Protein AF-A0A820QRT9-F1 (afdb_monomer)

Radius of gyration: 27.68 Å; Cα contacts (8 Å, |Δi|>4): 26; chains: 1; bounding box: 61×38×85 Å

Nearest PDB structures (foldseek):
  3adb-assembly1_A  TM=2.524E-01  e=2.396E+00  Methanocaldococcus jannaschii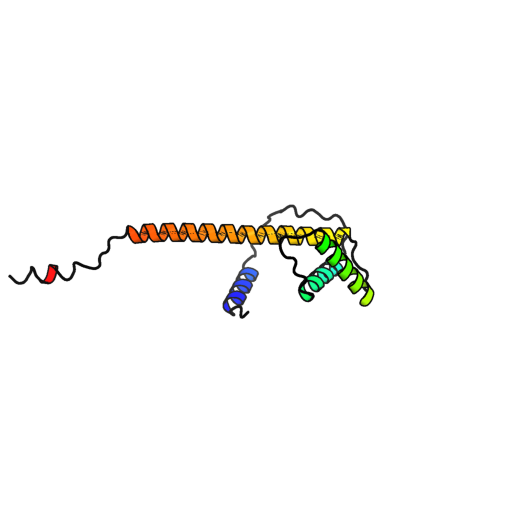 DSM 2661
  7ane-assembly1_o  TM=3.444E-01  e=5.122E+00  Leishmania major
  6qpg-assembly2_E  TM=2.287E-01  e=2.948E+00  Influenza A virus (A/nt/60/1968(H3N2))

Structure (mmCIF, N/CA/C/O backbone):
data_AF-A0A820QRT9-F1
#
_entry.id   AF-A0A820QRT9-F1
#
loop_
_atom_site.group_PDB
_atom_site.id
_atom_site.type_symbol
_atom_site.label_atom_id
_atom_site.label_alt_id
_atom_site.label_comp_id
_atom_site.label_asym_id
_atom_site.label_entity_id
_atom_site.label_seq_id
_atom_site.pdbx_PDB_ins_code
_atom_site.Cartn_x
_atom_site.Cartn_y
_atom_site.Cartn_z
_atom_site.occupancy
_atom_site.B_iso_or_equiv
_atom_site.aut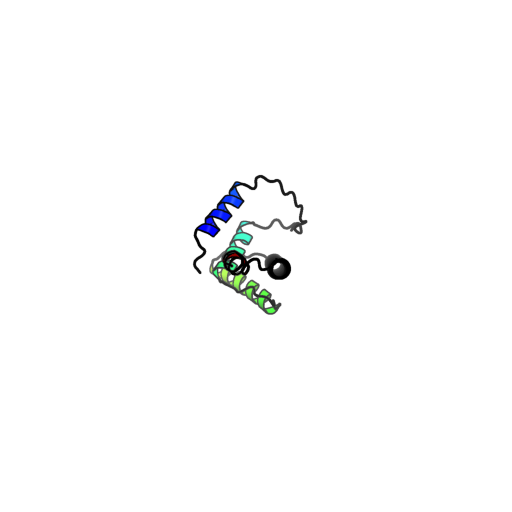h_seq_id
_atom_site.auth_comp_id
_atom_site.auth_asym_id
_atom_site.auth_atom_i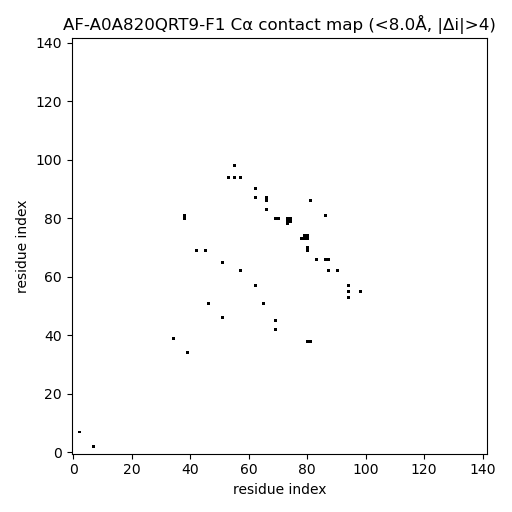d
_atom_site.pdbx_PDB_model_num
ATOM 1 N N . PHE A 1 1 ? -8.299 19.008 3.282 1.00 41.88 1 PHE A N 1
ATOM 2 C CA . PHE A 1 1 ? -8.083 18.271 4.543 1.00 41.88 1 PHE A CA 1
ATOM 3 C C . PHE A 1 1 ? -7.042 19.011 5.374 1.00 41.88 1 PHE A C 1
ATOM 5 O O . PHE A 1 1 ? -5.858 18.912 5.090 1.00 41.88 1 PHE A O 1
ATOM 12 N N . ASN A 1 2 ? -7.479 19.823 6.343 1.00 37.38 2 ASN A N 1
ATOM 13 C CA . ASN A 1 2 ? -6.582 20.584 7.218 1.00 37.38 2 ASN A CA 1
ATOM 14 C C . ASN A 1 2 ? -6.194 19.723 8.425 1.00 37.38 2 ASN A C 1
ATOM 16 O O . ASN A 1 2 ? -6.906 19.698 9.427 1.00 37.38 2 ASN A O 1
ATOM 20 N N . CYS A 1 3 ? -5.065 19.019 8.347 1.00 47.88 3 CYS A N 1
ATOM 21 C CA . CYS A 1 3 ? -4.462 18.435 9.539 1.00 47.88 3 CYS A CA 1
ATOM 22 C C . CYS A 1 3 ? -3.895 19.566 10.410 1.00 47.88 3 CYS A C 1
ATOM 24 O O . CYS A 1 3 ? -2.968 20.273 10.021 1.00 47.88 3 CYS A O 1
ATOM 26 N N . SER A 1 4 ? -4.491 19.747 11.589 1.00 56.34 4 SER A N 1
ATOM 27 C CA . SER A 1 4 ? -4.085 20.710 12.615 1.00 56.34 4 SER A CA 1
ATOM 28 C C . SER A 1 4 ? -2.575 20.651 12.887 1.00 56.34 4 SER A C 1
ATOM 30 O O . SER A 1 4 ? -2.015 19.570 13.087 1.00 56.34 4 SER A O 1
ATOM 32 N N . CYS A 1 5 ? -1.920 21.816 12.985 1.00 52.16 5 CYS A N 1
ATOM 33 C CA . CYS A 1 5 ? -0.507 21.976 13.366 1.00 52.16 5 CYS A CA 1
ATOM 34 C C . CYS A 1 5 ? -0.110 21.218 14.652 1.00 52.16 5 CYS A C 1
ATOM 36 O O . CYS A 1 5 ? 1.078 21.012 14.908 1.00 52.16 5 CYS A O 1
ATOM 38 N N . HIS A 1 6 ? -1.083 20.800 15.468 1.00 48.62 6 HIS A N 1
ATOM 39 C CA . HIS A 1 6 ? -0.865 19.944 16.630 1.00 48.62 6 HIS A CA 1
ATOM 40 C C . HIS A 1 6 ? -0.465 18.508 16.261 1.00 48.62 6 HIS A C 1
ATOM 42 O O . HIS A 1 6 ? 0.467 17.974 16.859 1.00 48.62 6 HIS A O 1
ATOM 48 N N . ALA A 1 7 ? -1.079 17.914 15.235 1.00 53.72 7 ALA A N 1
ATOM 49 C CA . ALA A 1 7 ? -0.766 16.552 14.795 1.00 53.72 7 ALA A CA 1
ATOM 50 C C . ALA A 1 7 ? 0.675 16.451 14.265 1.00 53.72 7 ALA A C 1
ATOM 52 O O . ALA A 1 7 ? 1.420 15.541 14.626 1.00 53.72 7 ALA A O 1
ATOM 53 N N . VAL A 1 8 ? 1.121 17.462 13.509 1.00 54.94 8 VAL A N 1
ATOM 54 C CA . VAL A 1 8 ? 2.499 17.556 12.994 1.00 54.94 8 VAL A CA 1
ATOM 55 C C . VAL A 1 8 ? 3.516 17.727 14.130 1.00 54.94 8 VAL A C 1
ATOM 57 O O . VAL A 1 8 ? 4.601 17.142 14.094 1.00 54.94 8 VAL A O 1
ATOM 60 N N . LYS A 1 9 ? 3.177 18.497 15.175 1.00 54.12 9 LYS A N 1
ATOM 61 C CA . LYS A 1 9 ? 4.046 18.680 16.351 1.00 54.12 9 LYS A CA 1
ATOM 62 C C . LYS A 1 9 ? 4.173 17.409 17.191 1.00 54.12 9 LYS A C 1
ATOM 64 O O . LYS A 1 9 ? 5.266 17.146 17.686 1.00 54.12 9 LYS A O 1
ATOM 69 N N . ILE A 1 10 ? 3.105 16.623 17.332 1.00 56.62 10 ILE A N 1
ATOM 70 C CA . ILE A 1 10 ? 3.145 15.337 18.045 1.00 56.62 10 ILE A CA 1
ATOM 71 C C . ILE A 1 10 ? 3.971 14.316 17.251 1.00 56.62 10 ILE A C 1
ATOM 73 O O . ILE A 1 10 ? 4.875 13.711 17.820 1.00 56.62 10 ILE A O 1
ATOM 77 N N . SER A 1 11 ? 3.773 14.223 15.930 1.00 50.44 11 SER A N 1
ATOM 78 C CA . SER A 1 11 ? 4.585 13.363 15.051 1.00 50.44 11 SER A CA 1
ATOM 79 C C . SER A 1 11 ? 6.087 13.684 15.134 1.00 50.44 11 SER A C 1
ATOM 81 O O . SER A 1 11 ? 6.913 12.789 15.291 1.00 50.44 11 SER A O 1
ATOM 83 N N . ARG A 1 12 ? 6.459 14.975 15.141 1.00 51.09 12 ARG A N 1
ATOM 84 C CA . ARG A 1 12 ? 7.864 15.408 15.296 1.00 51.09 12 ARG A CA 1
ATOM 85 C C . ARG A 1 12 ? 8.444 15.181 16.696 1.00 51.09 12 ARG A C 1
ATOM 87 O O . ARG A 1 12 ? 9.662 15.121 16.836 1.00 51.09 12 ARG A O 1
ATOM 94 N N . ARG A 1 13 ? 7.611 15.119 17.740 1.00 51.75 13 ARG A N 1
ATOM 95 C CA . ARG A 1 13 ? 8.061 14.790 19.105 1.00 51.75 13 ARG A CA 1
ATOM 96 C C . ARG A 1 13 ? 8.250 13.288 19.280 1.00 51.75 13 ARG A C 1
ATOM 98 O O . ARG A 1 13 ? 9.216 12.890 19.920 1.00 51.75 13 ARG A O 1
ATOM 105 N N . LEU A 1 14 ? 7.391 12.478 18.663 1.00 49.84 14 LEU A N 1
ATOM 106 C CA . LEU A 1 14 ? 7.552 11.026 18.623 1.00 49.84 14 LEU A CA 1
ATOM 107 C C . LEU A 1 14 ? 8.824 10.637 17.860 1.00 49.84 14 LEU A C 1
ATOM 109 O O . LEU A 1 14 ? 9.604 9.856 18.385 1.00 49.84 14 LEU A O 1
ATOM 113 N N . SER A 1 15 ? 9.121 11.275 16.719 1.00 50.50 15 SER A N 1
ATOM 114 C CA . SER A 1 15 ? 10.340 10.965 15.952 1.00 50.50 15 SER A CA 1
ATOM 115 C C . SER A 1 15 ? 11.654 11.369 16.633 1.00 50.50 15 SER A C 1
ATOM 117 O O . SER A 1 15 ? 12.696 10.798 16.325 1.00 50.50 15 SER A O 1
ATOM 119 N N . LYS A 1 16 ? 11.633 12.344 17.555 1.00 49.28 16 LYS A N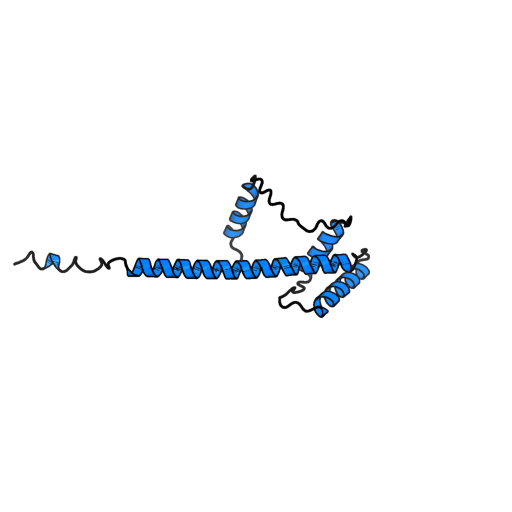 1
ATOM 120 C CA . LYS A 1 16 ? 12.835 12.806 18.275 1.00 49.28 16 LYS A CA 1
ATOM 121 C C . LYS A 1 16 ? 13.107 12.072 19.590 1.00 49.28 16 LYS A C 1
ATOM 123 O O . LYS A 1 16 ? 14.240 12.126 20.054 1.00 49.28 16 LYS A O 1
ATOM 128 N N . ASN A 1 17 ? 12.114 11.392 20.170 1.00 41.03 17 ASN A N 1
ATOM 129 C CA . ASN A 1 17 ? 12.254 10.711 21.465 1.00 41.03 17 ASN A CA 1
ATOM 130 C C . ASN A 1 17 ? 12.350 9.181 21.376 1.00 41.03 17 ASN A C 1
ATOM 132 O O . ASN A 1 17 ? 12.630 8.537 22.383 1.00 41.03 17 ASN A O 1
ATOM 136 N N . THR A 1 18 ? 12.189 8.572 20.202 1.00 45.03 18 THR A N 1
ATOM 137 C CA . THR A 1 18 ? 12.461 7.140 20.013 1.00 45.03 18 THR A CA 1
ATOM 138 C C . THR A 1 18 ? 13.931 6.891 19.673 1.00 45.03 18 THR A C 1
ATOM 140 O O . THR A 1 18 ? 14.270 6.495 18.565 1.00 45.03 18 THR A O 1
ATOM 143 N N . GLN A 1 19 ? 14.810 7.079 20.662 1.00 45.94 19 GLN A N 1
ATOM 144 C CA . GLN A 1 19 ? 16.027 6.264 20.806 1.00 45.94 19 GLN A CA 1
ATOM 145 C C . GLN A 1 19 ? 15.727 5.047 21.700 1.00 45.94 19 GLN A C 1
ATOM 147 O O . GLN A 1 19 ? 16.444 4.750 22.650 1.00 45.94 19 GLN A O 1
ATOM 152 N N . LEU A 1 20 ? 14.619 4.358 21.428 1.00 40.38 20 LEU A N 1
ATOM 153 C CA . LEU A 1 20 ? 14.325 3.059 22.025 1.00 40.38 20 LEU A CA 1
ATOM 154 C C . LEU A 1 20 ? 14.748 1.989 21.015 1.00 40.38 20 LEU A C 1
ATOM 156 O O . LEU A 1 20 ? 14.283 2.042 19.873 1.00 40.38 20 LEU A O 1
ATOM 160 N N . PRO A 1 21 ? 15.607 1.026 21.390 1.00 40.22 21 PRO A N 1
ATOM 161 C CA . PRO A 1 21 ? 15.951 -0.083 20.524 1.00 40.22 21 PRO A CA 1
ATOM 162 C C . PRO A 1 21 ? 14.772 -1.059 20.537 1.00 40.22 21 PRO A C 1
ATOM 164 O O . PRO A 1 21 ? 14.767 -2.045 21.268 1.00 40.22 21 PRO A O 1
ATOM 167 N N . LEU A 1 22 ? 13.738 -0.779 19.746 1.00 38.38 22 LEU A N 1
ATOM 168 C CA . LEU A 1 22 ? 12.747 -1.788 19.392 1.00 38.38 22 LEU A CA 1
ATOM 169 C C . LEU A 1 22 ? 13.371 -2.680 18.321 1.00 38.38 22 LEU A C 1
ATOM 171 O O . LEU A 1 22 ? 13.141 -2.522 17.127 1.00 38.38 22 LEU A O 1
ATOM 175 N N . TYR A 1 23 ? 14.200 -3.616 18.780 1.00 39.94 23 TYR A N 1
ATOM 176 C CA . TYR A 1 23 ? 14.570 -4.798 18.014 1.00 39.94 23 TYR A CA 1
ATOM 177 C C . TYR A 1 23 ? 13.340 -5.713 17.966 1.00 39.94 23 TYR A C 1
ATOM 179 O O . TYR A 1 23 ? 13.250 -6.718 18.663 1.00 39.94 23 TYR A O 1
ATOM 187 N N . ILE A 1 24 ? 12.340 -5.322 17.180 1.00 43.41 24 ILE A N 1
ATOM 188 C CA . ILE A 1 24 ? 11.377 -6.279 16.661 1.00 43.41 24 ILE A CA 1
ATOM 189 C C . ILE A 1 24 ? 12.004 -6.744 15.352 1.00 43.41 24 ILE A C 1
ATOM 191 O O . ILE A 1 24 ? 11.876 -6.089 14.320 1.00 43.41 24 ILE A O 1
ATOM 195 N N . GLU A 1 25 ? 12.745 -7.854 15.404 1.00 38.25 25 GLU A N 1
ATOM 196 C CA . GLU A 1 25 ? 12.984 -8.668 14.211 1.00 38.25 25 GLU A CA 1
ATOM 197 C C . GLU A 1 25 ? 11.628 -9.241 13.772 1.00 38.25 25 GLU A C 1
ATOM 199 O O . GLU A 1 25 ? 11.340 -10.430 13.910 1.00 38.25 25 GLU A O 1
ATOM 204 N N . GLU A 1 26 ? 10.757 -8.392 13.225 1.00 42.31 26 GLU A N 1
ATOM 205 C CA . GLU A 1 26 ? 9.808 -8.894 12.255 1.00 42.31 26 GLU A CA 1
ATOM 206 C C . GLU A 1 26 ? 10.676 -9.439 11.130 1.00 42.31 26 GLU A C 1
ATOM 208 O O . GLU A 1 26 ? 11.483 -8.720 10.533 1.00 42.31 26 GLU A O 1
ATOM 213 N N . LYS A 1 27 ? 10.571 -10.745 10.877 1.00 41.25 27 LYS A N 1
ATOM 214 C CA . LYS A 1 27 ? 11.109 -11.359 9.668 1.00 41.25 27 LYS A CA 1
ATOM 215 C C . LYS A 1 27 ? 10.355 -10.765 8.481 1.00 41.25 27 LYS A C 1
ATOM 217 O O . LYS A 1 27 ? 9.494 -11.417 7.897 1.00 41.25 27 LYS A O 1
ATOM 222 N N . ILE A 1 28 ? 10.705 -9.534 8.113 1.00 43.12 28 ILE A N 1
ATOM 223 C CA . ILE A 1 28 ? 10.518 -9.013 6.771 1.00 43.12 28 ILE A CA 1
ATOM 224 C C . ILE A 1 28 ? 11.101 -10.109 5.878 1.00 43.12 28 ILE A C 1
ATOM 226 O O . ILE A 1 28 ? 12.251 -10.514 6.110 1.00 43.12 28 ILE A O 1
ATOM 230 N N . PRO A 1 29 ? 10.329 -10.669 4.930 1.00 42.50 29 PRO A N 1
ATOM 231 C CA . PRO A 1 29 ? 10.862 -11.634 3.989 1.00 42.50 29 PRO A CA 1
ATOM 232 C C . PRO A 1 29 ? 12.127 -11.016 3.408 1.00 42.50 29 PRO A C 1
ATOM 234 O O . PRO A 1 29 ? 12.063 -9.975 2.760 1.00 42.50 29 PRO A O 1
ATOM 237 N N . LYS A 1 30 ? 13.297 -11.585 3.724 1.00 43.53 30 LYS A N 1
ATOM 238 C CA . LYS A 1 30 ? 14.566 -11.102 3.181 1.00 43.53 30 LYS A CA 1
ATOM 239 C C . LYS A 1 30 ? 14.478 -11.312 1.681 1.00 43.53 30 LYS A C 1
ATOM 241 O O . LYS A 1 30 ? 14.725 -12.418 1.197 1.00 43.53 30 LYS A O 1
ATOM 246 N N . ILE A 1 31 ? 14.097 -10.261 0.963 1.00 46.09 31 ILE A N 1
ATOM 247 C CA . ILE A 1 31 ? 14.139 -10.211 -0.484 1.00 46.09 31 ILE A CA 1
ATOM 248 C C . ILE A 1 31 ? 15.625 -10.300 -0.833 1.00 46.09 31 ILE A C 1
ATOM 250 O O . ILE A 1 31 ? 16.348 -9.310 -0.837 1.00 46.09 31 ILE A O 1
ATOM 254 N N . ARG A 1 32 ? 16.124 -11.523 -1.050 1.00 41.16 32 ARG A N 1
ATOM 255 C CA . ARG A 1 32 ? 17.468 -11.781 -1.583 1.00 41.16 32 ARG A CA 1
ATOM 256 C C . ARG A 1 32 ? 17.476 -11.477 -3.078 1.00 41.16 32 ARG A C 1
ATOM 258 O O . ARG A 1 32 ? 17.736 -12.343 -3.906 1.00 41.16 32 ARG A O 1
ATOM 265 N N . GLN A 1 33 ? 17.132 -10.251 -3.423 1.00 47.38 33 GLN A N 1
ATOM 266 C CA . GLN A 1 33 ? 17.406 -9.675 -4.721 1.00 47.38 33 GLN A CA 1
ATOM 267 C C . GLN A 1 33 ? 18.137 -8.383 -4.418 1.00 47.38 33 GLN A C 1
ATOM 269 O O . GLN A 1 33 ? 17.685 -7.594 -3.591 1.00 47.38 33 GLN A O 1
ATOM 274 N N . HIS A 1 34 ? 19.302 -8.214 -5.029 1.00 43.81 34 HIS A N 1
ATOM 275 C CA . HIS A 1 34 ? 20.047 -6.966 -5.003 1.00 43.81 34 HIS A CA 1
ATOM 276 C C . HIS A 1 34 ? 19.215 -5.947 -5.797 1.00 43.81 34 HIS A C 1
ATOM 278 O O . HIS A 1 34 ? 19.416 -5.745 -6.989 1.00 43.81 34 HIS A O 1
ATOM 284 N N . LEU A 1 35 ? 18.156 -5.444 -5.169 1.00 53.25 35 LEU A N 1
ATOM 285 C CA . LEU A 1 35 ? 17.213 -4.511 -5.755 1.00 53.25 35 LEU A CA 1
ATOM 286 C C . LEU A 1 35 ? 17.821 -3.126 -5.648 1.00 53.25 35 LEU A C 1
ATOM 288 O O . LEU A 1 35 ? 18.360 -2.761 -4.606 1.00 53.25 35 LEU A O 1
ATOM 292 N N . ASP A 1 36 ? 17.772 -2.389 -6.749 1.00 67.12 36 ASP A N 1
ATOM 293 C CA . ASP A 1 36 ? 18.195 -0.998 -6.791 1.00 67.12 36 ASP A CA 1
ATOM 294 C C . ASP A 1 36 ? 17.202 -0.167 -5.954 1.00 67.12 36 ASP A C 1
ATOM 296 O O . ASP A 1 36 ? 16.044 -0.027 -6.372 1.00 67.12 36 ASP A O 1
ATOM 300 N N . PRO A 1 37 ? 17.601 0.346 -4.772 1.00 71.38 37 PRO A N 1
ATOM 301 C CA . PRO A 1 37 ? 16.694 1.058 -3.870 1.00 71.38 37 PRO A CA 1
ATOM 302 C C . PRO A 1 37 ? 16.086 2.297 -4.538 1.00 71.38 37 PRO A C 1
ATOM 304 O O . PRO A 1 37 ? 14.924 2.619 -4.312 1.00 71.38 37 PRO A O 1
ATOM 307 N N . THR A 1 38 ? 16.818 2.911 -5.469 1.00 80.06 38 THR A N 1
ATOM 308 C CA . THR A 1 38 ? 16.369 4.068 -6.250 1.00 80.06 38 THR A CA 1
ATOM 309 C C . THR A 1 38 ? 15.112 3.760 -7.064 1.00 80.06 38 THR A C 1
ATOM 311 O O . THR A 1 38 ? 14.226 4.601 -7.193 1.00 80.06 38 THR A O 1
ATOM 314 N N . LYS A 1 39 ? 14.998 2.539 -7.604 1.00 80.94 39 LYS A N 1
ATOM 315 C CA . LYS A 1 39 ? 13.846 2.130 -8.425 1.00 80.94 39 LYS A CA 1
ATOM 316 C C . LYS A 1 39 ? 12.613 1.811 -7.587 1.00 80.94 39 LYS A C 1
ATOM 318 O O . LYS A 1 39 ? 11.495 2.011 -8.059 1.00 80.94 39 LYS A O 1
ATOM 323 N N . HIS A 1 40 ? 12.818 1.338 -6.359 1.00 83.12 40 HIS A N 1
ATOM 324 C CA . HIS A 1 40 ? 11.739 1.135 -5.394 1.00 83.12 40 HIS A CA 1
ATOM 325 C C . HIS A 1 40 ? 11.135 2.470 -4.980 1.00 83.12 40 HIS A C 1
ATOM 327 O O . HIS A 1 40 ? 9.928 2.656 -5.109 1.00 83.12 40 HIS A O 1
ATOM 333 N N . ASP A 1 41 ? 11.982 3.403 -4.547 1.00 82.56 41 ASP A N 1
ATOM 334 C CA . ASP A 1 41 ? 11.548 4.735 -4.131 1.00 82.56 41 ASP A CA 1
ATOM 335 C C . ASP A 1 41 ? 10.852 5.466 -5.282 1.00 82.56 41 ASP A C 1
ATOM 337 O O . ASP A 1 41 ? 9.803 6.081 -5.085 1.00 82.56 41 ASP A O 1
ATOM 341 N N . TYR A 1 42 ? 11.373 5.325 -6.505 1.00 85.62 42 TYR A N 1
ATOM 342 C CA . TYR A 1 42 ? 10.744 5.861 -7.707 1.00 85.62 42 TYR A CA 1
ATOM 343 C C . TYR A 1 42 ? 9.349 5.274 -7.958 1.00 85.62 42 TYR A C 1
ATOM 345 O O . TYR A 1 42 ? 8.399 6.016 -8.189 1.00 85.62 42 TYR A O 1
ATOM 353 N N . PHE A 1 43 ? 9.191 3.951 -7.876 1.00 87.19 43 PHE A N 1
ATOM 354 C CA . PHE A 1 43 ? 7.888 3.311 -8.062 1.00 87.19 43 PHE A CA 1
ATOM 355 C C . PHE A 1 43 ? 6.875 3.694 -6.983 1.00 87.19 43 PHE A C 1
ATOM 357 O O . PHE A 1 43 ? 5.722 3.978 -7.303 1.00 87.19 43 PHE A O 1
ATOM 364 N N . LEU A 1 44 ? 7.297 3.744 -5.717 1.00 84.56 44 LEU A N 1
ATOM 365 C CA . LEU A 1 44 ? 6.436 4.178 -4.616 1.00 84.56 44 LEU A CA 1
ATOM 366 C C . LEU A 1 44 ? 6.010 5.638 -4.786 1.00 84.56 44 LEU A C 1
ATOM 368 O O . LEU A 1 44 ? 4.836 5.953 -4.601 1.00 84.56 44 LEU A O 1
ATOM 372 N N . SER A 1 45 ? 6.936 6.510 -5.192 1.00 85.44 45 SER A N 1
ATOM 373 C CA . SER A 1 45 ? 6.635 7.917 -5.481 1.00 85.44 45 SER A CA 1
ATOM 374 C C . SER A 1 45 ? 5.627 8.034 -6.622 1.00 85.44 45 SER A C 1
ATOM 376 O O . SER A 1 45 ? 4.609 8.703 -6.471 1.00 85.44 45 SER A O 1
ATOM 378 N N . TRP A 1 46 ? 5.840 7.294 -7.713 1.00 88.19 46 TRP A N 1
ATOM 379 C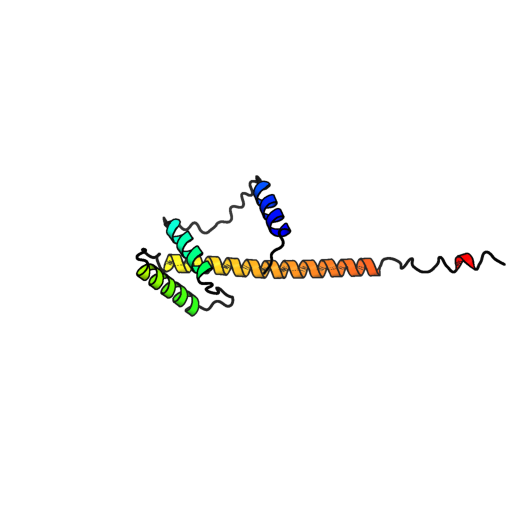 CA . TRP A 1 46 ? 4.929 7.266 -8.855 1.00 88.19 46 TRP A CA 1
ATOM 380 C C . TRP A 1 46 ? 3.524 6.763 -8.483 1.00 88.19 46 TRP A C 1
ATOM 382 O O . TRP A 1 46 ? 2.533 7.376 -8.878 1.00 88.19 46 TRP A O 1
ATOM 392 N N . ILE A 1 47 ? 3.400 5.699 -7.678 1.00 84.75 47 ILE A N 1
ATOM 393 C CA . ILE A 1 47 ? 2.094 5.222 -7.181 1.00 84.75 47 ILE A CA 1
ATOM 394 C C . ILE A 1 47 ? 1.371 6.317 -6.387 1.00 84.75 47 ILE A C 1
ATOM 396 O O . ILE A 1 47 ? 0.173 6.532 -6.577 1.00 84.75 47 ILE A O 1
ATOM 400 N N . ILE A 1 48 ? 2.089 7.002 -5.493 1.00 80.56 48 ILE A N 1
ATOM 401 C CA . ILE A 1 48 ? 1.516 8.055 -4.647 1.00 80.56 48 ILE A CA 1
ATOM 402 C C . ILE A 1 48 ? 1.062 9.241 -5.507 1.00 80.56 48 ILE A C 1
ATOM 404 O O . ILE A 1 48 ? -0.052 9.736 -5.341 1.00 80.56 48 ILE A O 1
ATOM 408 N N . GLU A 1 49 ? 1.898 9.682 -6.447 1.00 81.38 49 GLU A N 1
ATOM 409 C CA . GLU A 1 49 ? 1.623 10.821 -7.330 1.00 81.38 49 GLU A CA 1
ATOM 410 C C . GLU A 1 49 ? 0.445 10.564 -8.269 1.00 81.38 49 GLU A C 1
ATOM 412 O O . GLU A 1 49 ? -0.412 11.430 -8.461 1.00 81.38 49 GLU A O 1
ATOM 417 N N . THR A 1 50 ? 0.359 9.352 -8.817 1.00 77.75 50 THR A N 1
ATOM 418 C CA . THR A 1 50 ? -0.723 8.967 -9.730 1.00 77.75 50 THR A CA 1
ATOM 419 C C . THR A 1 50 ? -2.063 8.777 -9.025 1.00 77.75 50 THR A C 1
ATOM 421 O O . THR A 1 50 ? -3.080 8.623 -9.701 1.00 77.75 50 THR A O 1
ATOM 424 N N . ASN A 1 51 ? -2.101 8.814 -7.683 1.00 66.88 51 ASN A N 1
ATOM 425 C CA . ASN A 1 51 ? -3.286 8.496 -6.881 1.00 66.88 51 ASN A CA 1
ATOM 426 C C . ASN A 1 51 ? -3.971 7.208 -7.357 1.00 66.88 51 ASN A C 1
ATOM 428 O O . ASN A 1 51 ? -5.200 7.090 -7.274 1.00 66.88 51 ASN A O 1
ATOM 432 N N . LEU A 1 52 ? -3.195 6.252 -7.882 1.00 67.62 52 LEU A N 1
ATOM 433 C CA . LEU A 1 52 ? -3.714 4.944 -8.237 1.00 67.62 52 LEU A CA 1
ATOM 434 C C . LEU A 1 52 ? -4.235 4.349 -6.939 1.00 67.62 52 LEU A C 1
ATOM 436 O O . LEU A 1 52 ? -3.464 3.983 -6.054 1.00 67.62 52 LEU A O 1
ATOM 440 N N . ARG A 1 53 ? -5.564 4.371 -6.790 1.00 58.50 53 ARG A N 1
ATOM 441 C CA . ARG A 1 53 ? -6.235 3.886 -5.594 1.00 58.50 53 ARG A CA 1
ATOM 442 C C . ARG A 1 53 ? -6.011 2.395 -5.534 1.00 58.50 53 ARG A C 1
ATOM 444 O O . ARG A 1 53 ? -6.734 1.604 -6.133 1.00 58.50 53 ARG A O 1
ATOM 451 N N . ILE A 1 54 ? -4.988 2.043 -4.786 1.00 59.78 54 ILE A N 1
ATOM 452 C CA . ILE A 1 54 ? -4.863 0.742 -4.197 1.00 59.78 54 ILE A CA 1
ATOM 453 C C . ILE A 1 54 ? -5.958 0.706 -3.131 1.00 59.78 54 ILE A C 1
ATOM 455 O O . ILE A 1 54 ? -5.851 1.316 -2.074 1.00 59.78 54 ILE A O 1
ATOM 459 N N . SER A 1 55 ? -7.113 0.160 -3.492 1.00 54.94 55 SER A N 1
ATOM 460 C CA . SER A 1 55 ? -8.267 0.103 -2.601 1.00 54.94 55 SER A CA 1
ATOM 461 C C . SER A 1 55 ? -8.782 -1.318 -2.520 1.00 54.94 55 SER A C 1
ATOM 463 O O . SER A 1 55 ? -8.897 -2.014 -3.524 1.00 54.94 55 SER A O 1
ATOM 465 N N . ILE A 1 56 ? -9.090 -1.736 -1.298 1.00 49.66 56 ILE A N 1
ATOM 466 C CA . ILE A 1 56 ? -9.697 -3.027 -0.994 1.00 49.66 56 ILE A CA 1
ATOM 467 C C . ILE A 1 56 ? -11.178 -2.977 -1.428 1.00 49.66 56 ILE A C 1
ATOM 469 O O . ILE A 1 56 ? -11.852 -1.997 -1.102 1.00 49.66 56 ILE A O 1
ATOM 473 N N . PRO A 1 57 ? -11.715 -4.012 -2.107 1.00 54.22 57 PRO A N 1
ATOM 474 C CA . PRO A 1 57 ? -11.075 -5.283 -2.451 1.00 54.22 57 PRO A CA 1
ATOM 475 C C . PRO A 1 57 ? -10.219 -5.212 -3.723 1.00 54.22 57 PRO A C 1
ATOM 477 O O . PRO A 1 57 ? -10.614 -4.640 -4.735 1.00 54.22 57 PRO A O 1
ATOM 480 N N . TRP A 1 58 ? -9.045 -5.843 -3.659 1.00 67.12 58 TRP A N 1
ATOM 481 C CA . TRP A 1 58 ? -8.042 -5.808 -4.719 1.00 67.12 58 TRP A CA 1
ATOM 482 C C . TRP A 1 58 ? -8.289 -6.920 -5.747 1.00 67.12 58 TRP A C 1
ATOM 484 O O . TRP A 1 58 ? -8.208 -8.107 -5.425 1.00 67.12 58 TRP A O 1
ATOM 494 N N . GLU A 1 59 ? -8.546 -6.556 -7.003 1.00 69.88 59 GLU A N 1
ATOM 495 C CA . GLU A 1 59 ? -8.679 -7.523 -8.101 1.00 69.88 59 GLU A CA 1
ATOM 496 C C . GLU A 1 59 ? -7.342 -7.738 -8.828 1.00 69.88 59 GLU A C 1
ATOM 498 O O . GLU A 1 59 ? -6.621 -6.784 -9.125 1.00 69.88 59 GLU A O 1
ATOM 503 N N . LYS A 1 60 ? -7.007 -8.987 -9.193 1.00 71.06 60 LYS A N 1
ATOM 504 C CA . LYS A 1 60 ? -5.776 -9.304 -9.956 1.00 71.06 60 LYS A CA 1
ATOM 505 C C . LYS A 1 60 ? -5.642 -8.478 -11.243 1.00 71.06 60 LYS A C 1
ATOM 507 O O . LYS A 1 60 ? -4.533 -8.109 -11.619 1.00 71.06 60 LYS A O 1
ATOM 512 N N . ALA A 1 61 ? -6.767 -8.145 -11.878 1.00 71.69 61 ALA A N 1
ATOM 513 C CA . ALA A 1 61 ? -6.809 -7.288 -13.060 1.00 71.69 61 ALA A CA 1
ATOM 514 C C . ALA A 1 61 ? -6.218 -5.888 -12.797 1.00 71.69 61 ALA A C 1
ATOM 516 O O . ALA A 1 61 ? -5.486 -5.364 -13.636 1.00 71.69 61 ALA A O 1
ATOM 517 N N . GLN A 1 62 ? -6.449 -5.320 -11.609 1.00 78.62 62 GLN A N 1
ATOM 518 C CA . GLN A 1 62 ? -5.908 -4.015 -11.220 1.00 78.62 62 GLN A CA 1
ATOM 519 C C . GLN A 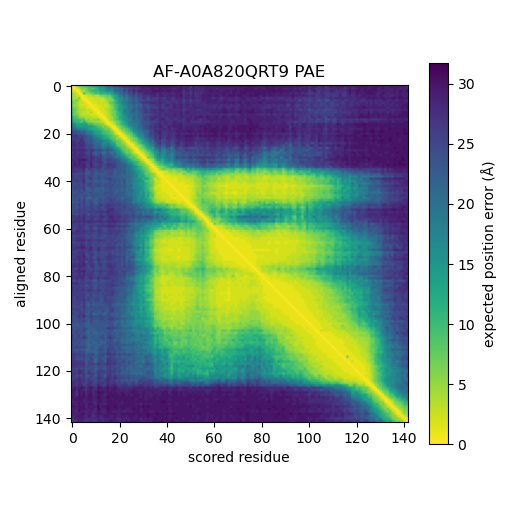1 62 ? -4.389 -4.070 -11.027 1.00 78.62 62 GLN A C 1
ATOM 521 O O . GLN A 1 62 ? -3.690 -3.142 -11.421 1.00 78.62 62 GLN A O 1
ATOM 526 N N . GLN A 1 63 ? -3.845 -5.168 -10.486 1.00 80.56 63 GLN A N 1
ATOM 527 C CA . GLN A 1 63 ? -2.388 -5.326 -10.354 1.00 80.56 63 GLN A CA 1
ATOM 528 C C . GLN A 1 63 ? -1.707 -5.352 -11.720 1.00 80.56 63 GLN A C 1
ATOM 530 O O . GLN A 1 63 ? -0.720 -4.651 -11.933 1.00 80.56 63 GLN A O 1
ATOM 535 N N . SER A 1 64 ? -2.256 -6.124 -12.659 1.00 86.06 64 SER A N 1
ATOM 536 C CA . SER A 1 64 ? -1.728 -6.179 -14.021 1.00 86.06 64 SER A CA 1
ATOM 537 C C . SER A 1 64 ? -1.817 -4.825 -14.725 1.00 86.06 64 SER A C 1
ATOM 539 O O . SER A 1 64 ? -0.884 -4.455 -15.433 1.00 86.06 64 SER A O 1
ATOM 541 N N . GLN A 1 65 ? -2.882 -4.056 -14.483 1.00 87.81 65 GLN A N 1
ATOM 542 C CA . GLN A 1 65 ? -3.011 -2.699 -15.012 1.00 87.81 65 GLN A CA 1
ATOM 543 C C . GLN A 1 65 ? -1.965 -1.743 -14.420 1.00 87.81 65 GLN A C 1
ATOM 545 O O . GLN A 1 65 ? -1.324 -1.017 -15.172 1.00 87.81 65 GLN A O 1
ATOM 550 N N . ILE A 1 66 ? -1.736 -1.769 -13.103 1.00 88.00 66 ILE A N 1
ATOM 551 C CA . ILE A 1 66 ? -0.712 -0.936 -12.448 1.00 88.00 66 ILE A CA 1
ATOM 552 C C . ILE A 1 66 ? 0.685 -1.275 -12.981 1.00 88.00 66 ILE A C 1
ATOM 554 O O . ILE A 1 66 ? 1.455 -0.375 -13.30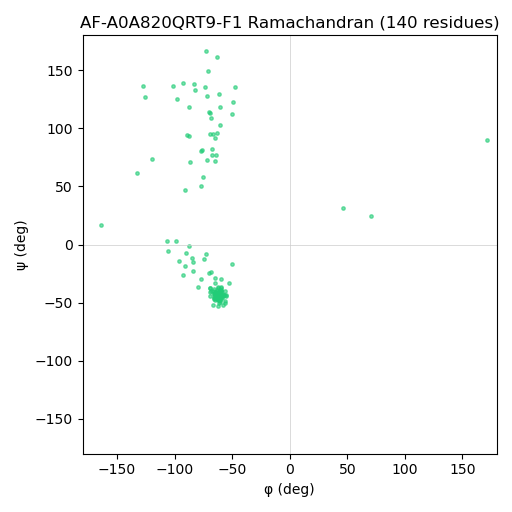7 1.00 88.00 66 ILE A O 1
ATOM 558 N N . VAL A 1 67 ? 1.004 -2.566 -13.115 1.00 90.88 67 VAL A N 1
ATOM 559 C CA . VAL A 1 67 ? 2.280 -3.028 -13.686 1.00 90.88 67 VAL A CA 1
ATOM 560 C C . VAL A 1 67 ? 2.449 -2.526 -15.121 1.00 90.88 67 VAL A C 1
ATOM 562 O O . VAL A 1 67 ? 3.528 -2.057 -15.482 1.00 90.88 67 VAL A O 1
ATOM 565 N N . HIS A 1 68 ? 1.390 -2.610 -15.930 1.00 90.00 68 HIS A N 1
ATOM 566 C CA . HIS A 1 68 ? 1.400 -2.135 -17.309 1.00 90.00 68 HIS A CA 1
ATOM 567 C C . HIS A 1 68 ? 1.651 -0.624 -17.388 1.00 90.00 68 HIS A C 1
ATOM 569 O O . HIS A 1 68 ? 2.608 -0.209 -18.036 1.00 90.00 68 HIS A O 1
ATOM 575 N N . LEU A 1 69 ? 0.863 0.171 -16.658 1.00 90.81 69 LEU A N 1
ATOM 576 C CA . LEU A 1 69 ? 0.973 1.633 -16.619 1.00 90.81 69 LEU A CA 1
ATOM 577 C C . LEU A 1 69 ? 2.344 2.101 -16.123 1.00 90.81 69 LEU A C 1
ATOM 579 O O . LEU A 1 69 ? 2.922 3.035 -16.668 1.00 90.81 69 LEU A O 1
ATOM 583 N N . TYR A 1 70 ? 2.897 1.433 -15.111 1.00 91.19 70 TYR A N 1
ATOM 584 C CA . TYR A 1 70 ? 4.228 1.761 -14.611 1.00 91.19 70 TYR A CA 1
ATOM 585 C C . TYR A 1 70 ? 5.309 1.513 -15.667 1.00 91.19 70 TYR A C 1
ATOM 587 O O . TYR A 1 70 ? 6.209 2.332 -15.850 1.00 91.19 70 TYR A O 1
ATOM 595 N N . LYS A 1 71 ? 5.231 0.386 -16.381 1.00 91.88 71 LYS A N 1
ATOM 596 C CA . LYS A 1 71 ? 6.191 0.058 -17.439 1.00 91.88 71 LYS A CA 1
ATOM 597 C C . LYS A 1 71 ? 6.087 1.001 -18.629 1.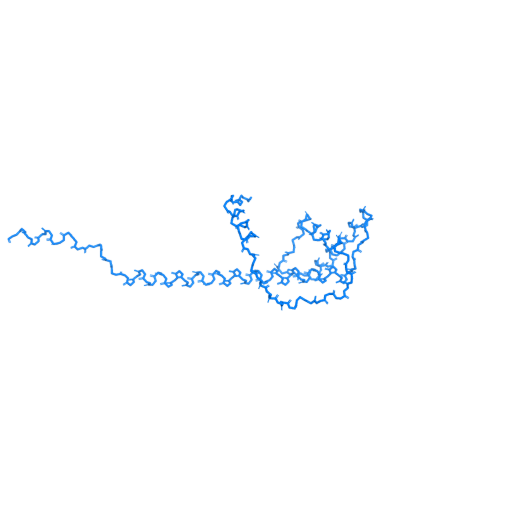00 91.88 71 LYS A C 1
ATOM 599 O O . LYS A 1 71 ? 7.122 1.391 -19.166 1.00 91.88 71 LYS A O 1
ATOM 604 N N . GLU A 1 72 ? 4.868 1.360 -19.014 1.00 92.00 72 GLU A N 1
ATOM 605 C CA . GLU A 1 72 ? 4.609 2.368 -20.040 1.00 92.00 72 GLU A CA 1
ATOM 606 C C . GLU A 1 72 ? 5.248 3.700 -19.641 1.00 92.00 72 GLU A C 1
ATOM 608 O O . GLU A 1 72 ? 6.105 4.201 -20.365 1.00 92.00 72 GLU A O 1
ATOM 613 N N . HIS A 1 73 ? 4.976 4.178 -18.423 1.00 90.19 73 HIS A N 1
ATOM 614 C CA . HIS A 1 73 ? 5.579 5.399 -17.898 1.00 90.19 73 HIS A CA 1
ATOM 615 C C . HIS A 1 73 ? 7.113 5.349 -17.907 1.00 90.19 73 HIS A C 1
ATOM 617 O O . HIS A 1 73 ? 7.758 6.262 -18.415 1.00 90.19 73 HIS A O 1
ATOM 623 N N . CYS A 1 74 ? 7.719 4.266 -17.406 1.00 89.00 74 CYS A N 1
ATOM 624 C CA . CYS A 1 74 ? 9.171 4.079 -17.442 1.00 89.00 74 CYS A CA 1
ATOM 625 C C . CYS A 1 74 ? 9.739 4.172 -18.865 1.00 89.00 74 CYS A C 1
ATOM 627 O O . CYS A 1 74 ? 10.797 4.772 -19.060 1.00 89.00 74 CYS A O 1
ATOM 629 N N . SER A 1 75 ? 9.038 3.608 -19.852 1.00 90.00 75 SER A N 1
ATOM 630 C CA . SER A 1 75 ? 9.428 3.700 -21.258 1.00 90.00 75 SER A CA 1
ATOM 631 C C . SER A 1 75 ? 9.348 5.136 -21.782 1.00 90.00 75 SER A C 1
ATOM 633 O O . SER A 1 75 ? 10.257 5.567 -22.486 1.00 90.00 75 SER A O 1
ATOM 635 N N . GLU A 1 76 ? 8.298 5.882 -21.433 1.00 89.94 76 GLU A N 1
ATOM 636 C CA . GLU A 1 76 ? 8.114 7.282 -21.841 1.00 89.94 76 GLU A CA 1
ATOM 637 C C . GLU A 1 76 ? 9.204 8.201 -21.283 1.00 89.94 76 GLU A C 1
ATOM 639 O O . GLU A 1 76 ? 9.715 9.065 -21.995 1.00 89.94 76 GLU A O 1
ATOM 644 N N . VAL A 1 77 ? 9.599 7.999 -20.022 1.00 86.62 77 VAL A N 1
ATOM 645 C CA . VAL A 1 77 ? 10.628 8.820 -19.363 1.00 86.62 77 VAL A CA 1
ATOM 646 C C . VAL A 1 77 ? 12.059 8.317 -19.595 1.00 86.62 77 VAL A C 1
ATOM 648 O O . VAL A 1 77 ? 13.012 8.923 -19.107 1.00 86.62 77 VAL A O 1
ATOM 651 N N . GLY A 1 78 ? 12.234 7.211 -20.328 1.00 84.81 78 GLY A N 1
ATOM 652 C CA . GLY A 1 78 ? 13.544 6.630 -20.638 1.00 84.81 78 GLY A CA 1
ATOM 653 C C . GLY A 1 78 ? 14.253 5.982 -19.441 1.00 84.81 78 GLY A C 1
ATOM 654 O O . GLY A 1 78 ? 15.481 5.882 -19.432 1.00 84.81 78 GLY A O 1
ATOM 655 N N . ILE A 1 79 ? 13.506 5.543 -18.424 1.00 84.56 79 ILE A N 1
ATOM 656 C CA . ILE A 1 79 ? 14.041 4.895 -17.220 1.00 84.56 79 ILE A CA 1
ATOM 657 C C . ILE A 1 79 ? 13.857 3.378 -17.325 1.00 84.56 79 ILE A C 1
ATOM 659 O O . ILE A 1 79 ? 12.801 2.873 -17.693 1.00 84.56 79 ILE A O 1
ATOM 663 N N . GLY A 1 80 ? 14.884 2.612 -16.952 1.00 86.12 80 GLY A N 1
ATOM 664 C CA . GLY A 1 80 ? 14.786 1.152 -16.918 1.00 86.12 80 GLY A CA 1
ATOM 665 C C . GLY A 1 80 ? 13.859 0.663 -15.801 1.00 86.12 80 GLY A C 1
ATOM 666 O O . GLY A 1 80 ? 14.225 0.764 -14.624 1.00 86.12 80 GLY A O 1
ATOM 667 N N . SER A 1 81 ? 12.717 0.072 -16.166 1.00 87.69 81 SER A N 1
ATOM 668 C CA . SER A 1 81 ? 11.713 -0.428 -15.219 1.00 87.69 81 SER A CA 1
ATOM 669 C C . SER A 1 81 ? 12.234 -1.566 -14.331 1.00 87.69 81 SER A C 1
ATOM 671 O O . SER A 1 81 ? 13.213 -2.253 -14.640 1.00 87.69 81 SER A O 1
ATOM 673 N N . MET A 1 82 ? 11.539 -1.806 -13.219 1.00 90.75 82 MET A N 1
ATOM 674 C CA . MET A 1 82 ? 11.718 -3.025 -12.426 1.00 90.75 82 MET A CA 1
ATOM 675 C C . MET A 1 82 ? 11.119 -4.257 -13.118 1.00 90.75 82 MET A C 1
ATOM 677 O O . MET A 1 82 ? 10.351 -4.150 -14.078 1.00 90.75 82 MET A O 1
ATOM 681 N N . SER A 1 83 ? 11.480 -5.441 -12.614 1.00 89.94 83 SER A N 1
ATOM 682 C CA . SER A 1 83 ? 10.871 -6.701 -13.045 1.00 89.94 83 SER A CA 1
ATOM 683 C C . SER A 1 83 ? 9.429 -6.816 -12.544 1.00 89.94 83 SER A C 1
ATOM 685 O O . SER A 1 83 ? 9.122 -6.355 -11.443 1.00 89.94 83 SER A O 1
ATOM 687 N N . ASP A 1 84 ? 8.568 -7.502 -13.300 1.00 87.94 84 ASP A N 1
ATOM 688 C CA . ASP A 1 84 ? 7.167 -7.721 -12.907 1.00 87.94 84 ASP A CA 1
ATOM 689 C C . ASP A 1 84 ? 7.064 -8.382 -11.540 1.00 87.94 84 ASP A C 1
ATOM 691 O O . ASP A 1 84 ? 6.305 -7.937 -10.687 1.00 87.94 84 ASP A O 1
ATOM 695 N N . ARG A 1 85 ? 7.894 -9.402 -11.292 1.00 87.69 85 ARG A N 1
ATOM 696 C CA . ARG A 1 85 ? 7.938 -10.099 -10.004 1.00 87.69 85 ARG A CA 1
ATOM 697 C C . ARG A 1 85 ? 8.187 -9.135 -8.845 1.00 87.69 85 ARG A C 1
ATOM 699 O O . ARG A 1 85 ? 7.546 -9.263 -7.805 1.00 87.69 85 ARG A O 1
ATOM 706 N N . THR A 1 86 ? 9.114 -8.195 -9.013 1.00 87.62 86 THR A N 1
ATOM 707 C CA . THR A 1 86 ? 9.424 -7.193 -7.988 1.00 87.62 86 THR A CA 1
ATOM 708 C C . THR A 1 86 ? 8.227 -6.281 -7.755 1.00 87.62 86 THR A C 1
ATOM 710 O O . THR A 1 86 ? 7.832 -6.086 -6.611 1.00 87.62 86 THR A O 1
ATOM 713 N N . ILE A 1 87 ? 7.620 -5.778 -8.833 1.00 88.31 87 ILE A N 1
ATOM 714 C CA . ILE A 1 87 ? 6.466 -4.879 -8.764 1.00 88.31 87 ILE A CA 1
ATOM 715 C C . ILE A 1 87 ? 5.293 -5.570 -8.056 1.00 88.31 87 ILE A C 1
ATOM 717 O O . ILE A 1 87 ? 4.768 -5.031 -7.087 1.00 88.31 87 ILE A O 1
ATOM 721 N N . TYR A 1 88 ? 4.941 -6.795 -8.461 1.00 88.50 88 TYR A N 1
ATOM 722 C CA . TYR A 1 88 ? 3.890 -7.580 -7.806 1.00 88.50 88 TYR A CA 1
ATOM 723 C C . TYR A 1 88 ? 4.184 -7.820 -6.319 1.00 88.50 88 TYR A C 1
ATOM 725 O O . TYR A 1 88 ? 3.299 -7.627 -5.494 1.00 88.50 88 TYR A O 1
ATOM 733 N N . THR A 1 89 ? 5.427 -8.154 -5.952 1.00 87.62 89 THR A N 1
ATOM 734 C CA . THR A 1 89 ? 5.811 -8.343 -4.537 1.00 87.62 89 THR A CA 1
ATOM 735 C C . THR A 1 89 ? 5.615 -7.063 -3.710 1.00 87.62 89 THR A C 1
ATOM 737 O O . THR A 1 89 ? 5.162 -7.117 -2.564 1.00 87.62 89 THR A O 1
ATOM 740 N N . ILE A 1 90 ? 5.949 -5.896 -4.276 1.00 86.94 90 ILE A N 1
ATOM 741 C CA . ILE A 1 90 ? 5.729 -4.602 -3.612 1.00 86.94 90 ILE A CA 1
ATOM 742 C C . ILE A 1 90 ? 4.227 -4.355 -3.438 1.00 86.94 90 ILE A C 1
ATOM 744 O O . ILE A 1 90 ? 3.794 -4.018 -2.338 1.00 86.94 90 ILE A O 1
ATOM 748 N N . LEU A 1 91 ? 3.428 -4.580 -4.485 1.00 86.31 91 LEU A N 1
ATOM 749 C CA . LEU A 1 91 ? 1.973 -4.424 -4.434 1.00 86.31 91 LEU A CA 1
ATOM 750 C C . LEU A 1 91 ? 1.326 -5.348 -3.389 1.00 86.31 91 LEU A C 1
ATOM 752 O O . LEU A 1 91 ? 0.509 -4.890 -2.597 1.00 86.31 91 LEU A O 1
ATOM 756 N N . GLU A 1 92 ? 1.736 -6.616 -3.310 1.00 84.75 92 GLU A N 1
ATOM 757 C CA . GLU A 1 92 ? 1.278 -7.555 -2.273 1.00 84.75 92 GLU A CA 1
ATOM 758 C C . GLU A 1 92 ? 1.623 -7.072 -0.856 1.00 84.75 92 GLU A C 1
ATOM 760 O O . GLU A 1 92 ? 0.816 -7.191 0.066 1.00 84.75 92 GLU A O 1
ATOM 765 N N . THR A 1 93 ? 2.810 -6.489 -0.678 1.00 85.31 93 THR A N 1
ATOM 766 C CA . THR A 1 93 ? 3.247 -5.954 0.619 1.00 85.31 93 THR A CA 1
ATOM 767 C C . THR A 1 93 ? 2.436 -4.723 1.026 1.00 85.31 93 THR A C 1
ATOM 769 O O . THR A 1 93 ? 2.061 -4.594 2.196 1.00 85.31 93 THR A O 1
ATOM 772 N N . ILE A 1 94 ? 2.132 -3.838 0.071 1.00 83.00 94 ILE A N 1
ATOM 773 C CA . ILE A 1 94 ? 1.238 -2.695 0.288 1.00 83.00 94 ILE A CA 1
ATOM 774 C C . ILE A 1 94 ? -0.148 -3.209 0.686 1.00 83.00 94 ILE A C 1
ATOM 776 O O . ILE A 1 94 ? -0.669 -2.793 1.718 1.00 83.00 94 ILE A O 1
ATOM 780 N N . HIS A 1 95 ? -0.687 -4.191 -0.043 1.00 81.69 95 HIS A N 1
ATOM 781 C CA . HIS A 1 95 ? -1.999 -4.769 0.252 1.00 81.69 95 HIS A CA 1
ATOM 782 C C . HIS A 1 95 ? -2.099 -5.319 1.674 1.00 81.69 95 HIS A C 1
ATOM 784 O O . HIS A 1 95 ? -3.029 -5.003 2.417 1.00 81.69 95 HIS A O 1
ATOM 790 N N . ALA A 1 96 ? -1.126 -6.146 2.060 1.00 82.50 96 ALA A N 1
ATOM 791 C CA . ALA A 1 96 ? -1.097 -6.759 3.378 1.00 82.50 96 ALA A CA 1
ATOM 792 C C . ALA A 1 96 ? -0.988 -5.697 4.485 1.00 82.50 96 ALA A C 1
ATOM 794 O O . ALA A 1 96 ? -1.606 -5.831 5.541 1.00 82.50 96 ALA A O 1
ATOM 795 N N . SER A 1 97 ? -0.222 -4.631 4.241 1.00 81.44 97 SER A N 1
ATOM 796 C CA . SER A 1 97 ? -0.094 -3.500 5.166 1.00 81.44 97 SER A CA 1
ATOM 797 C C . SER A 1 97 ? -1.407 -2.728 5.320 1.00 81.44 97 SER A C 1
ATOM 799 O O . SER A 1 97 ? -1.796 -2.410 6.442 1.00 81.44 97 SER A O 1
ATOM 801 N N . GLU A 1 98 ? -2.127 -2.477 4.225 1.00 78.88 98 GLU A N 1
ATOM 802 C CA . GLU A 1 98 ? -3.434 -1.809 4.252 1.00 78.88 98 GLU A CA 1
ATOM 803 C C . GLU A 1 98 ? -4.482 -2.628 5.005 1.00 78.88 98 GLU A C 1
ATOM 805 O O . GLU A 1 98 ? -5.194 -2.087 5.848 1.00 78.88 98 GLU A O 1
ATOM 810 N N . GLN A 1 99 ? -4.548 -3.940 4.761 1.00 81.56 99 GLN A N 1
ATOM 811 C CA . GLN A 1 99 ? -5.461 -4.829 5.483 1.00 81.56 99 GLN A CA 1
ATOM 812 C C . GLN A 1 99 ? -5.196 -4.815 6.989 1.00 81.56 99 GLN A C 1
ATOM 814 O O . GLN A 1 99 ? -6.130 -4.697 7.780 1.00 81.56 99 GLN A O 1
ATOM 819 N N . LYS A 1 100 ? -3.921 -4.887 7.392 1.00 81.81 100 LYS A N 1
ATOM 820 C CA . LYS A 1 100 ? -3.531 -4.785 8.804 1.00 81.81 100 LYS A CA 1
ATOM 821 C C . LYS A 1 100 ? -3.917 -3.439 9.406 1.00 81.81 100 LYS A C 1
ATOM 823 O O . LYS A 1 100 ? -4.388 -3.398 10.537 1.00 81.81 100 LYS A O 1
ATOM 828 N N . PHE A 1 101 ? -3.732 -2.349 8.665 1.00 80.25 101 PHE A N 1
ATOM 829 C CA . PHE A 1 101 ? -4.102 -1.015 9.128 1.00 80.25 101 PHE A CA 1
ATOM 830 C C . PHE A 1 101 ? -5.613 -0.886 9.348 1.00 80.25 101 PHE A C 1
ATOM 832 O O . PHE A 1 101 ? -6.030 -0.415 10.403 1.00 80.25 101 PHE A O 1
ATOM 839 N N . VAL A 1 102 ? -6.428 -1.347 8.393 1.00 80.88 102 VAL A N 1
ATOM 840 C CA . VAL A 1 102 ? -7.895 -1.343 8.515 1.00 80.88 102 VAL A CA 1
ATOM 841 C C . VAL A 1 102 ? -8.342 -2.197 9.703 1.00 80.88 102 VAL A C 1
ATOM 843 O O . VAL A 1 102 ? -9.080 -1.703 10.550 1.00 80.88 102 VAL A O 1
ATOM 846 N N . SER A 1 103 ? -7.817 -3.420 9.835 1.00 82.06 103 SER A N 1
ATOM 847 C CA . SER A 1 103 ? -8.099 -4.290 10.989 1.00 82.06 103 SER A CA 1
ATOM 848 C C . SER A 1 103 ? -7.738 -3.619 12.316 1.00 82.06 103 SER A C 1
ATOM 850 O O 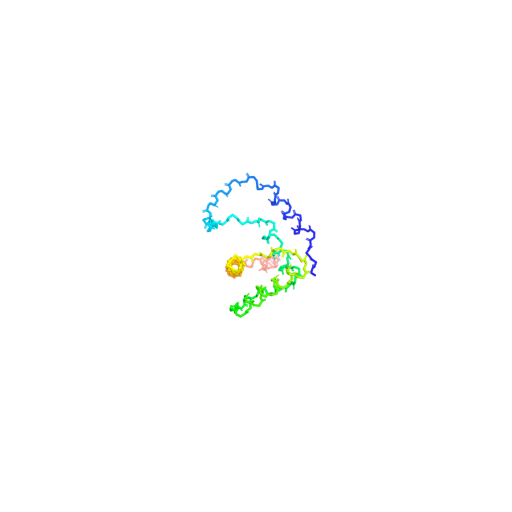. SER A 1 103 ? -8.519 -3.649 13.262 1.00 82.06 103 SER A O 1
ATOM 852 N N . GLY A 1 104 ? -6.580 -2.955 12.385 1.00 84.38 104 GLY A N 1
ATOM 853 C CA . GLY A 1 104 ? -6.151 -2.239 13.585 1.00 84.38 104 GLY A CA 1
ATOM 854 C C . GLY A 1 104 ? -7.056 -1.055 13.945 1.00 84.38 104 GLY A C 1
ATOM 855 O O . GLY A 1 104 ? -7.252 -0.772 15.127 1.00 84.38 104 GLY A O 1
ATOM 856 N N . ILE A 1 105 ? -7.642 -0.374 12.952 1.00 86.69 105 ILE A N 1
ATOM 857 C CA . ILE A 1 105 ? -8.660 0.658 13.198 1.00 86.69 105 ILE A CA 1
ATOM 858 C C . ILE A 1 105 ? -9.921 0.028 13.788 1.00 86.69 105 ILE A C 1
ATOM 860 O O . ILE A 1 105 ? -10.434 0.546 14.780 1.00 86.69 105 ILE A O 1
ATOM 864 N N . ASP A 1 106 ? -10.405 -1.072 13.217 1.00 85.00 106 ASP A N 1
ATOM 865 C CA . ASP A 1 106 ? -11.611 -1.747 13.703 1.00 85.00 106 ASP A CA 1
ATOM 866 C C . ASP A 1 106 ? -11.432 -2.232 15.149 1.00 85.00 106 ASP A C 1
ATOM 868 O O . ASP A 1 106 ? -12.291 -2.002 16.003 1.00 85.00 106 ASP A O 1
ATOM 872 N N . GLU A 1 107 ? -10.277 -2.824 15.464 1.00 89.19 107 GLU A N 1
ATOM 873 C CA . GLU A 1 107 ? -9.904 -3.225 16.825 1.00 89.19 107 GLU A CA 1
ATOM 874 C C . GLU A 1 107 ? -9.889 -2.035 17.794 1.00 89.19 107 GLU A C 1
ATOM 876 O O . GLU A 1 107 ? -10.457 -2.111 18.888 1.00 89.19 107 GLU A O 1
ATOM 881 N N . PHE A 1 108 ? -9.290 -0.912 17.388 1.00 90.06 108 PHE A N 1
ATOM 882 C CA . PHE A 1 108 ? -9.263 0.305 18.197 1.00 90.06 108 PHE A CA 1
ATOM 883 C C . PHE A 1 108 ? -10.671 0.855 18.460 1.00 90.06 108 PHE A C 1
ATOM 885 O O . PHE A 1 108 ? -10.991 1.212 19.595 1.00 90.06 108 PHE A O 1
ATOM 892 N N . VAL A 1 109 ? -11.518 0.924 17.429 1.00 91.50 109 VAL A N 1
ATOM 893 C CA . VAL A 1 109 ? -12.896 1.420 17.547 1.00 91.50 109 VAL A CA 1
ATOM 894 C C . VAL A 1 109 ? -13.710 0.531 18.484 1.00 91.50 109 VAL A C 1
ATOM 896 O O . VAL A 1 109 ? -14.425 1.050 19.344 1.00 91.50 109 VAL A O 1
ATOM 899 N N . ASN A 1 110 ? -13.560 -0.790 18.378 1.00 92.81 110 ASN A N 1
ATOM 900 C CA . ASN A 1 110 ? -14.221 -1.738 19.271 1.00 92.81 110 ASN A CA 1
ATOM 901 C C . ASN A 1 110 ? -13.783 -1.537 20.726 1.00 92.81 110 ASN A C 1
ATOM 903 O O . ASN A 1 110 ? -14.631 -1.340 21.597 1.00 92.81 110 ASN A O 1
ATOM 907 N N . ALA A 1 111 ? -12.476 -1.471 20.987 1.00 91.50 111 ALA A N 1
ATOM 908 C CA . ALA A 1 111 ? -11.951 -1.235 22.331 1.00 91.50 111 ALA A CA 1
ATOM 909 C C . ALA A 1 111 ? -12.408 0.117 22.915 1.00 91.50 111 ALA A C 1
ATOM 911 O O . ALA A 1 111 ? -12.748 0.217 24.096 1.00 91.50 111 ALA A O 1
ATOM 912 N N . ALA A 1 112 ? -12.457 1.169 22.092 1.00 89.06 112 ALA A N 1
ATOM 913 C CA . ALA A 1 112 ? -12.954 2.479 22.504 1.00 89.06 112 ALA A CA 1
ATOM 914 C C . ALA A 1 112 ? -14.450 2.442 22.858 1.00 89.06 112 ALA A C 1
ATOM 916 O O . ALA A 1 112 ? -14.864 3.031 23.858 1.00 89.06 112 ALA A O 1
ATOM 917 N N . SER A 1 113 ? -15.250 1.728 22.062 1.00 92.25 113 SER A N 1
ATOM 918 C CA . SER A 1 113 ? -16.680 1.519 22.302 1.00 92.25 113 SER A CA 1
ATOM 919 C C . SER A 1 113 ? -16.928 0.775 23.618 1.00 92.25 113 SER A C 1
ATOM 921 O O . SER A 1 113 ? -17.724 1.221 24.448 1.00 92.25 113 SER A O 1
ATOM 923 N N . GLU A 1 114 ? -16.187 -0.308 23.864 1.00 93.25 114 GLU A N 1
ATOM 924 C CA . GLU A 1 114 ? -16.250 -1.071 25.114 1.00 93.25 114 GLU A CA 1
ATOM 925 C C . GLU A 1 114 ? -15.867 -0.213 26.325 1.00 93.25 114 GLU A C 1
ATOM 927 O O . GLU A 1 114 ? -16.599 -0.163 27.319 1.00 93.25 114 GLU A O 1
ATOM 932 N N . GLY A 1 115 ? -14.752 0.519 26.229 1.00 90.38 115 GLY A N 1
ATOM 933 C CA . GLY A 1 115 ? -14.291 1.424 27.280 1.00 90.38 115 GLY A CA 1
ATOM 934 C C . GLY A 1 115 ? -15.313 2.517 27.604 1.00 90.38 115 GLY A C 1
ATOM 935 O O . GLY A 1 115 ? -15.558 2.818 28.775 1.00 90.38 115 GLY A O 1
ATOM 936 N N . TRP A 1 116 ? -15.968 3.072 26.581 1.00 90.06 116 TRP A N 1
ATOM 937 C CA . TRP A 1 116 ? -17.055 4.030 26.765 1.00 90.06 116 TRP A CA 1
ATOM 938 C C . TRP A 1 116 ? -18.276 3.402 27.450 1.00 90.06 116 TRP A C 1
ATOM 940 O O . TRP A 1 116 ? -18.831 3.994 28.379 1.00 90.06 116 TRP A O 1
ATOM 950 N N . GLY A 1 117 ? -18.664 2.186 27.057 1.00 92.19 117 GLY A N 1
ATOM 951 C CA . GLY A 1 117 ? -19.755 1.444 27.691 1.00 92.19 117 GLY A CA 1
ATOM 952 C C . GLY A 1 117 ? -19.507 1.188 29.181 1.00 92.19 117 GLY A C 1
ATOM 953 O O . GLY A 1 117 ? -20.393 1.417 30.008 1.00 92.19 117 GLY A O 1
ATOM 954 N N . LEU A 1 118 ? -18.284 0.795 29.550 1.00 90.75 118 LEU A N 1
ATOM 955 C CA . LEU A 1 118 ? -17.882 0.636 30.952 1.00 90.75 118 LEU A CA 1
ATOM 956 C C . LEU A 1 118 ? -17.985 1.953 31.729 1.00 90.75 118 LEU A C 1
ATOM 958 O O . LEU A 1 118 ? -18.521 1.978 32.839 1.00 90.75 118 LEU A O 1
ATOM 962 N N . LEU A 1 119 ? -17.525 3.062 31.144 1.00 88.50 119 LEU A N 1
ATOM 963 C CA . LEU A 1 119 ? -17.616 4.378 31.774 1.00 88.50 119 LEU A CA 1
ATOM 964 C C . LEU A 1 119 ? -19.074 4.788 32.025 1.00 88.50 119 LEU A C 1
ATOM 966 O O . LEU A 1 119 ? -19.394 5.275 33.109 1.00 88.50 119 LEU A O 1
ATOM 970 N N . GLN A 1 120 ? -19.972 4.554 31.065 1.00 89.75 120 GLN A N 1
ATOM 971 C CA . GLN A 1 120 ? -21.400 4.828 31.242 1.00 89.75 120 GLN A CA 1
ATOM 972 C C . GLN A 1 120 ? -22.005 4.018 32.393 1.00 89.75 120 GLN A C 1
ATOM 974 O O . GLN A 1 120 ? -22.752 4.575 33.198 1.00 89.75 120 GLN A O 1
ATOM 979 N N . GLN A 1 121 ? -21.648 2.737 32.524 1.00 89.38 121 GLN A N 1
ATOM 980 C CA . GLN A 1 121 ? -22.100 1.908 33.646 1.00 89.38 121 GLN A CA 1
ATOM 981 C C . GLN A 1 121 ? -21.593 2.433 34.995 1.00 89.38 121 GLN A C 1
ATOM 983 O O . GLN A 1 121 ? -22.338 2.422 35.975 1.00 89.38 121 GLN A O 1
ATOM 988 N N . ILE A 1 122 ? -20.344 2.909 35.059 1.00 87.81 122 ILE A N 1
ATOM 989 C CA . ILE A 1 122 ? -19.794 3.538 36.268 1.00 87.81 122 ILE A CA 1
ATOM 990 C C . ILE A 1 122 ? -20.592 4.798 36.607 1.00 87.81 122 ILE A C 1
ATOM 992 O O . ILE A 1 122 ? -21.030 4.948 37.745 1.00 87.81 122 ILE A O 1
ATOM 996 N N . ILE A 1 123 ? -20.836 5.669 35.624 1.00 83.75 123 ILE A N 1
ATOM 997 C CA . ILE A 1 123 ? -21.602 6.910 35.808 1.00 83.75 123 ILE A CA 1
ATOM 998 C C . ILE A 1 123 ? -23.018 6.616 36.314 1.00 83.75 123 ILE A C 1
ATOM 1000 O O . ILE A 1 123 ? -23.478 7.280 37.237 1.00 83.75 123 ILE A O 1
ATOM 1004 N N . GLN A 1 124 ? -23.694 5.605 35.766 1.00 80.56 124 GLN A N 1
ATOM 1005 C CA . GLN A 1 124 ? -25.036 5.204 36.208 1.00 80.56 124 GLN A CA 1
ATOM 1006 C C . GLN A 1 124 ? -25.069 4.671 37.647 1.00 80.56 124 GLN A C 1
ATOM 1008 O O . GLN A 1 124 ? -26.089 4.791 38.320 1.00 80.56 124 GLN A O 1
ATOM 1013 N N . LYS A 1 125 ? -23.967 4.081 38.124 1.00 80.50 125 LYS A N 1
ATOM 1014 C CA . LYS A 1 125 ? -23.835 3.576 39.499 1.00 80.50 125 LYS A CA 1
ATOM 1015 C C . LYS A 1 125 ? -23.409 4.650 40.500 1.00 80.50 125 LYS A C 1
ATOM 1017 O O . LYS A 1 125 ? -23.462 4.394 41.703 1.00 80.50 125 LYS A O 1
ATOM 1022 N N . LEU A 1 126 ? -22.984 5.832 40.045 1.00 77.69 126 LEU A N 1
ATOM 1023 C CA . LEU A 1 126 ? -22.703 6.943 40.948 1.00 77.69 126 LEU A CA 1
ATOM 1024 C C . LEU A 1 126 ? -24.030 7.491 41.496 1.00 77.69 126 LEU A C 1
ATOM 1026 O O . LEU A 1 126 ? -24.932 7.806 40.717 1.00 77.69 126 LEU A O 1
ATOM 1030 N N . PRO A 1 127 ? -24.180 7.628 42.825 1.00 67.81 127 PRO A N 1
ATOM 1031 C CA . PRO A 1 127 ? -25.392 8.182 43.403 1.00 67.81 127 PRO A CA 1
ATOM 1032 C C . PRO A 1 127 ? -25.580 9.619 42.909 1.00 67.81 127 PRO A C 1
ATOM 1034 O O . PRO A 1 127 ? -24.669 10.445 43.007 1.00 67.81 127 PRO A O 1
ATOM 1037 N N . ILE A 1 128 ? -26.773 9.930 42.397 1.00 62.41 128 ILE A N 1
ATOM 1038 C CA . ILE A 1 128 ? -27.172 11.292 42.031 1.00 62.41 128 ILE A CA 1
ATOM 1039 C C . ILE A 1 128 ? -27.282 12.104 43.332 1.00 62.41 128 ILE A C 1
ATOM 1041 O O . ILE A 1 128 ? -28.361 12.296 43.881 1.00 62.41 128 ILE A O 1
ATOM 1045 N N . GLN A 1 129 ? -26.163 12.609 43.856 1.00 53.38 129 GLN A N 1
ATOM 1046 C CA . GLN A 1 129 ? -26.153 13.601 44.937 1.00 53.38 129 GLN A CA 1
ATOM 1047 C C . GLN A 1 129 ? -26.491 15.004 44.403 1.00 53.38 129 GLN A C 1
ATOM 1049 O O . GLN A 1 129 ? -25.797 15.987 44.656 1.00 53.38 129 GLN A O 1
ATOM 1054 N N . ARG A 1 130 ? -27.580 15.118 43.640 1.00 52.59 130 ARG A N 1
ATOM 1055 C CA . ARG A 1 130 ? -28.146 16.400 43.208 1.00 52.59 130 ARG A CA 1
ATOM 1056 C C . ARG A 1 130 ? -29.649 16.430 43.444 1.00 52.59 130 ARG A C 1
ATOM 1058 O O . ARG A 1 130 ? -30.402 16.561 42.498 1.00 52.59 130 ARG A O 1
ATOM 1065 N N . GLN A 1 131 ? -30.050 16.307 44.706 1.00 48.44 131 GLN A N 1
ATOM 1066 C CA . GLN A 1 131 ? -31.261 16.896 45.299 1.00 48.44 131 GLN A CA 1
ATOM 1067 C C . GLN A 1 131 ? -31.418 16.297 46.696 1.00 48.44 131 GLN A C 1
ATOM 1069 O O . GLN A 1 131 ? -31.960 15.220 46.842 1.00 48.44 131 GLN A O 1
ATOM 1074 N N . ASN A 1 132 ? -30.831 16.947 47.701 1.00 45.19 132 ASN A N 1
ATOM 1075 C CA . ASN A 1 132 ? -31.262 16.857 49.109 1.00 45.19 132 ASN A CA 1
ATOM 1076 C C . ASN A 1 132 ? -30.675 17.999 49.958 1.00 45.19 132 ASN A C 1
ATOM 1078 O O . ASN A 1 132 ? -30.663 17.942 51.183 1.00 45.19 132 ASN A O 1
ATOM 1082 N N . LYS A 1 133 ? -30.178 19.073 49.322 1.00 46.34 133 LYS A N 1
ATOM 1083 C CA . LYS A 1 133 ? -29.795 20.295 50.041 1.00 46.34 133 LYS A CA 1
ATOM 1084 C C . LYS A 1 133 ? -30.936 21.304 50.163 1.00 46.34 133 LYS A C 1
ATOM 1086 O O . LYS A 1 133 ? -30.758 22.279 50.879 1.00 46.34 133 LYS A O 1
ATOM 1091 N N . HIS A 1 134 ? -32.083 21.068 49.514 1.00 45.88 134 HIS A N 1
ATOM 1092 C CA . HIS A 1 134 ? -33.242 21.949 49.667 1.00 45.88 134 HIS A CA 1
ATOM 1093 C C . HIS A 1 134 ? -34.212 21.503 50.774 1.00 45.88 134 HIS A C 1
ATOM 1095 O O . HIS A 1 134 ? -34.810 22.369 51.403 1.00 45.88 134 HIS A O 1
ATOM 1101 N N . ASP A 1 135 ? -34.271 20.207 51.105 1.00 45.56 135 ASP A N 1
ATOM 1102 C CA . ASP A 1 135 ? -35.194 19.701 52.136 1.00 45.56 135 ASP A CA 1
ATOM 1103 C C . ASP A 1 135 ? -34.659 19.832 53.571 1.00 45.56 135 ASP A C 1
ATOM 1105 O O . ASP A 1 135 ? -35.439 19.957 54.511 1.00 45.56 135 ASP A O 1
ATOM 1109 N N . MET A 1 136 ? -33.336 19.916 53.772 1.00 44.00 136 MET A N 1
ATOM 1110 C CA . MET A 1 136 ? -32.775 20.186 55.109 1.00 44.00 136 MET A CA 1
ATOM 1111 C C . MET A 1 136 ? -32.937 21.641 55.570 1.00 44.00 136 MET A C 1
ATOM 1113 O O . MET A 1 136 ? -32.743 21.918 56.749 1.00 44.00 136 MET A O 1
ATOM 1117 N N . SER A 1 137 ? -33.308 22.566 54.678 1.00 44.19 137 SER A N 1
ATOM 1118 C CA . SER A 1 137 ? -33.610 23.949 55.071 1.00 44.19 137 SER A CA 1
ATOM 1119 C C . SER A 1 137 ? -35.047 24.125 55.567 1.00 44.19 137 SER A C 1
ATOM 1121 O O . SER A 1 137 ? -35.332 25.149 56.172 1.00 44.19 137 SER A O 1
ATOM 1123 N N . ILE A 1 138 ? -35.945 23.161 55.322 1.00 49.03 138 ILE A N 1
ATOM 1124 C CA . ILE A 1 138 ? -37.374 23.271 55.670 1.00 49.03 138 ILE A CA 1
ATOM 1125 C C . ILE A 1 138 ? -37.681 22.606 57.028 1.00 49.03 138 ILE A C 1
ATOM 1127 O O . ILE A 1 138 ? -38.715 22.871 57.627 1.00 49.03 138 ILE A O 1
ATOM 1131 N N . MET A 1 139 ? -36.770 21.790 57.575 1.00 46.91 139 MET A N 1
ATOM 1132 C CA . MET A 1 139 ? -36.963 21.124 58.877 1.00 46.91 139 MET A CA 1
ATOM 1133 C C . MET A 1 139 ? -36.286 21.806 60.077 1.00 46.91 139 MET A C 1
ATOM 1135 O O . MET A 1 139 ? -36.372 21.284 61.183 1.00 46.91 139 MET A O 1
ATOM 1139 N N . LEU A 1 140 ? -35.627 22.956 59.893 1.00 47.75 140 LEU A N 1
ATOM 1140 C CA . LEU A 1 140 ? -35.017 23.727 60.993 1.00 47.75 140 LEU A CA 1
ATOM 1141 C C . LEU A 1 140 ? -35.787 25.010 61.355 1.00 47.75 140 LEU A C 1
ATOM 1143 O O . LEU A 1 140 ? -35.370 25.732 62.255 1.00 47.75 140 LEU A O 1
ATOM 1147 N N . GLU A 1 141 ? -36.921 25.263 60.701 1.00 44.00 141 GLU A N 1
ATOM 1148 C CA . GLU A 1 141 ? -37.876 26.316 61.060 1.00 44.00 141 GLU A CA 1
ATOM 1149 C C . GLU A 1 141 ? -39.236 25.677 61.373 1.00 44.00 141 GLU A C 1
ATOM 1151 O O . GLU A 1 141 ? -40.142 25.710 60.547 1.00 44.00 141 GLU A O 1
ATOM 1156 N N . ASN A 1 142 ? -39.350 25.023 62.533 1.00 39.47 142 ASN A N 1
ATOM 1157 C CA . ASN A 1 142 ? -40.603 24.808 63.274 1.00 39.47 142 ASN A CA 1
ATOM 1158 C C . ASN A 1 142 ? -40.293 24.436 64.725 1.00 39.47 142 ASN A C 1
ATOM 1160 O O . ASN A 1 142 ? -39.559 23.444 64.932 1.00 39.47 142 ASN A O 1
#

Solvent-accessible surface area (backbone atoms only — not comparable to full-atom values): 8936 Å² total; per-residue (Å²): 134,86,80,54,75,63,61,59,51,51,54,56,50,54,70,71,66,64,87,62,88,78,83,69,82,67,79,63,78,78,72,90,56,97,65,63,64,70,60,53,54,49,50,55,48,50,45,62,74,67,60,62,77,85,52,88,83,79,52,73,66,58,54,56,48,51,54,48,52,52,47,52,50,23,60,75,73,72,46,87,63,82,55,68,71,58,54,52,53,50,52,53,52,51,51,55,51,52,53,51,50,53,51,50,48,53,53,50,52,51,53,51,51,53,54,50,53,53,50,52,54,53,56,71,68,49,79,82,88,82,81,69,78,70,62,66,66,63,73,76,74,126

Organism: NCBI:txid392030

pLDDT: mean 70.2, std 19.08, range [37.38, 93.25]

Sequence (142 aa):
FNCSCHAVKISRRLSKNTQLPLYIEEKIPKIRQHLDPTKHDYFLSWIIETNLRISIPWEKAQQSQIVHLYKEHCSEVGIGSMSDRTIYTILETIHASEQKFVSGIDEFVNAASEGWGLLQQIIQKLPIQRQNKHDMSIMLEN

Secondary structure (DSSP, 8-state):
----HHHHHHHHHHHHH---------------S---HHHHHHHHHHHHHTT----SSPPHHHHHHHHHHHHHHHHHTT--PPPHHHHHHHHHHHHHHHHHHHHHHHHHHHHHHHHHHHHHHHHHHS----SSTTGGGTSS--

Mean predicted aligned error: 17.08 Å

Foldseek 3Di:
DDDDPVVVVVVVVVVVPPPDPPPPPPPPPPPPDPDDVVQVVVLVVVCVVVVLPPDPPDDPVSLVVSLVVQVVVCVVVVHDHDDSVVSVVVSVVVVVVVVVVVVVVVVVVVVVVVVVVVVVVVVVPPDPPPDDPVVVVVVVPD